Protein AF-A0A2H3J6S0-F1 (afdb_monomer_lite)

Organism: Wolfiporia cocos (strain MD-104) (NCBI:txid742152)

Sequence (139 aa):
MSASDSPFELLQQTISKSRAKNSKSLAEALEKVSSHLVLLNLSTISEQASKALSQYLRRPLLPIYSAFPQPALEAAAAIFYKVYHEKVLPTLRKQQNEQQGLWEGVLNSLLSGVLDFLDESENGNIHPHALLQMGSCVR

Radius of gyration: 16.05 Å; chains: 1; bounding box: 38×36×44 Å

pLDDT: mean 83.99, std 16.81, range [32.78, 97.0]

Secondary structure (DSSP, 8-state):
------HHHHHHHHHHH---TTHHHHHHHHHHHHHHHGGGG-SS--HHHHHHHHHHHHTTTHHHHHHSHHHHHHHHHHHHHHHIIIIIHHHHHTT-HHHHHHHHHHHHHHHHHHHHHHHHHHTT-S-TTTTTTTTS---

Structure (mmCIF, N/CA/C/O backbone):
data_AF-A0A2H3J6S0-F1
#
_entry.id   AF-A0A2H3J6S0-F1
#
loop_
_atom_site.group_PDB
_atom_site.id
_atom_site.type_symbol
_atom_site.label_atom_id
_atom_site.label_alt_id
_atom_site.label_comp_id
_atom_site.label_asym_id
_atom_site.label_entity_id
_atom_site.label_seq_id
_atom_site.pdbx_PDB_ins_code
_atom_site.Cartn_x
_atom_site.Cartn_y
_atom_site.Cartn_z
_atom_site.occupancy
_atom_site.B_iso_or_equiv
_atom_site.auth_seq_id
_atom_site.auth_comp_id
_atom_site.auth_asym_id
_atom_site.auth_atom_id
_atom_site.pdbx_PDB_model_num
ATOM 1 N N . MET A 1 1 ? 21.367 -11.743 11.633 1.00 32.78 1 MET A N 1
ATOM 2 C CA . MET A 1 1 ? 20.687 -11.430 10.359 1.00 32.78 1 MET A CA 1
ATOM 3 C C . MET A 1 1 ? 20.562 -9.922 10.317 1.00 32.78 1 MET A C 1
ATOM 5 O O . MET A 1 1 ? 19.711 -9.385 11.010 1.00 32.78 1 MET A O 1
ATOM 9 N N . SER A 1 2 ? 21.498 -9.245 9.658 1.00 35.62 2 SER A N 1
ATOM 10 C CA . SER A 1 2 ? 21.693 -7.799 9.804 1.00 35.62 2 SER A CA 1
ATOM 11 C C . SER A 1 2 ? 21.606 -7.143 8.433 1.00 35.62 2 SER A C 1
ATOM 13 O O . SER A 1 2 ? 22.540 -7.279 7.651 1.00 35.62 2 SER A O 1
ATOM 15 N N . ALA A 1 3 ? 20.449 -6.532 8.172 1.00 37.09 3 ALA A N 1
ATOM 16 C CA . ALA A 1 3 ? 20.111 -5.521 7.159 1.00 37.09 3 ALA A CA 1
ATOM 17 C C . ALA A 1 3 ? 18.594 -5.627 6.927 1.00 37.09 3 ALA A C 1
ATOM 19 O O . ALA A 1 3 ? 18.145 -6.137 5.905 1.00 37.09 3 ALA A O 1
ATOM 20 N N . SER A 1 4 ? 17.781 -5.275 7.928 1.00 44.81 4 SER A N 1
ATOM 21 C CA . SER A 1 4 ? 16.331 -5.193 7.733 1.00 44.81 4 SER A CA 1
ATOM 22 C C . SER A 1 4 ? 16.001 -3.856 7.074 1.00 44.81 4 SER A C 1
ATOM 24 O O . SER A 1 4 ? 15.396 -2.995 7.708 1.00 44.81 4 SER A O 1
ATOM 26 N N . ASP A 1 5 ? 16.436 -3.677 5.829 1.00 54.12 5 ASP A N 1
ATOM 27 C CA . ASP A 1 5 ? 15.807 -2.682 4.969 1.00 54.12 5 ASP A CA 1
ATOM 28 C C . ASP A 1 5 ? 14.380 -3.195 4.748 1.00 54.12 5 ASP A C 1
ATOM 30 O O . ASP A 1 5 ? 14.168 -4.334 4.318 1.00 54.12 5 ASP A O 1
ATOM 34 N N . SER A 1 6 ? 13.382 -2.407 5.136 1.00 81.44 6 SER A N 1
ATOM 35 C CA . SER A 1 6 ? 11.985 -2.768 4.908 1.00 81.44 6 SER A CA 1
ATOM 36 C C . SER A 1 6 ? 11.755 -3.000 3.404 1.00 81.44 6 SER A C 1
ATOM 38 O O . SER A 1 6 ? 12.373 -2.319 2.582 1.00 81.44 6 SER A O 1
ATOM 40 N N . PRO A 1 7 ? 10.856 -3.914 2.984 1.00 85.56 7 PRO A N 1
ATOM 41 C CA . PRO A 1 7 ? 10.576 -4.137 1.558 1.00 85.56 7 PRO A CA 1
ATOM 42 C C . PRO A 1 7 ? 10.235 -2.851 0.785 1.00 85.56 7 PRO A C 1
ATOM 44 O O . PRO A 1 7 ? 10.523 -2.726 -0.403 1.00 85.56 7 PRO A O 1
ATOM 47 N N . PHE A 1 8 ? 9.696 -1.848 1.482 1.00 84.56 8 PHE A N 1
ATOM 48 C CA . PHE A 1 8 ? 9.448 -0.521 0.934 1.00 84.56 8 PHE A CA 1
ATOM 49 C C . PHE A 1 8 ? 10.736 0.290 0.677 1.00 84.56 8 PHE A C 1
ATOM 51 O O . PHE A 1 8 ? 10.858 0.924 -0.370 1.00 84.56 8 PHE A O 1
ATOM 58 N N . GLU A 1 9 ? 11.726 0.241 1.571 1.00 86.56 9 GLU A N 1
ATOM 59 C CA . GLU A 1 9 ? 13.047 0.858 1.359 1.00 86.56 9 GLU A CA 1
ATOM 60 C C . GLU A 1 9 ? 13.822 0.157 0.237 1.00 86.56 9 GLU A C 1
ATOM 62 O O . GLU A 1 9 ? 14.452 0.817 -0.592 1.00 86.56 9 GLU A O 1
ATOM 67 N N . LEU A 1 10 ? 13.725 -1.172 0.142 1.00 88.81 10 LEU A N 1
ATOM 68 C CA . LEU A 1 10 ? 14.311 -1.929 -0.968 1.00 88.81 10 LEU A CA 1
ATOM 69 C C . LEU A 1 10 ? 13.702 -1.522 -2.314 1.00 88.81 10 LEU A C 1
ATOM 71 O O . LEU A 1 10 ? 14.429 -1.349 -3.298 1.00 88.81 10 LEU A O 1
ATOM 75 N N . LEU A 1 11 ? 12.387 -1.298 -2.359 1.00 91.06 11 LEU A N 1
ATOM 76 C CA . LEU A 1 11 ? 11.714 -0.763 -3.539 1.00 91.06 11 LEU A CA 1
ATOM 77 C C . LEU A 1 11 ? 12.218 0.649 -3.877 1.00 91.06 11 LEU A C 1
ATOM 79 O O . LEU A 1 11 ? 12.569 0.905 -5.029 1.00 91.06 11 LEU A O 1
ATOM 83 N N . GLN A 1 12 ? 12.347 1.543 -2.889 1.00 89.56 12 GLN A N 1
ATOM 84 C CA . GLN A 1 12 ? 12.909 2.887 -3.092 1.00 89.56 12 GLN A CA 1
ATOM 85 C C . GLN A 1 12 ? 14.325 2.836 -3.677 1.00 89.56 12 GLN A C 1
ATOM 87 O O . GLN A 1 12 ? 14.620 3.516 -4.666 1.00 89.56 12 GLN A O 1
ATOM 92 N N . GLN A 1 13 ? 15.198 1.999 -3.115 1.00 88.81 13 GLN A N 1
ATOM 93 C CA . GLN A 1 13 ? 16.551 1.807 -3.630 1.00 88.81 13 GLN A CA 1
ATOM 94 C C . GLN A 1 13 ? 16.548 1.238 -5.055 1.00 88.81 13 GLN A C 1
ATOM 96 O O . GLN A 1 13 ? 17.340 1.678 -5.891 1.00 88.81 13 GLN A O 1
ATOM 101 N N . THR A 1 14 ? 15.661 0.284 -5.344 1.00 89.94 14 THR A N 1
ATOM 102 C CA . THR A 1 14 ? 15.546 -0.353 -6.664 1.00 89.94 14 THR A CA 1
ATOM 103 C C . THR A 1 14 ? 15.146 0.657 -7.736 1.00 89.94 14 THR A C 1
ATOM 105 O O . THR A 1 14 ? 15.791 0.728 -8.784 1.00 89.94 14 THR A O 1
ATOM 108 N N . ILE A 1 15 ? 14.146 1.501 -7.461 1.00 89.50 15 ILE A N 1
ATOM 109 C CA . ILE A 1 15 ? 13.734 2.568 -8.384 1.00 89.50 15 ILE A CA 1
ATOM 110 C C . ILE A 1 15 ? 14.864 3.585 -8.572 1.00 89.50 15 ILE A C 1
ATOM 112 O O . ILE A 1 15 ? 15.162 3.967 -9.703 1.00 89.50 15 ILE A O 1
ATOM 116 N N . SER A 1 16 ? 15.537 3.979 -7.487 1.00 87.50 16 SER A N 1
ATOM 117 C CA . SER A 1 16 ? 16.602 4.995 -7.522 1.00 87.50 16 SER A CA 1
ATOM 118 C C . SER A 1 16 ? 17.824 4.550 -8.335 1.00 87.50 16 SER A C 1
ATOM 120 O O . SER A 1 16 ? 18.489 5.371 -8.962 1.00 87.50 16 SER A O 1
ATOM 122 N N . LYS A 1 17 ? 18.118 3.244 -8.347 1.00 88.06 17 LYS A N 1
ATOM 123 C CA . LYS A 1 17 ? 19.211 2.638 -9.128 1.00 88.06 17 LYS A CA 1
ATOM 124 C C . LYS A 1 17 ? 18.797 2.293 -10.567 1.00 88.06 17 LYS A C 1
ATOM 126 O O . LYS A 1 17 ? 19.647 1.910 -11.373 1.00 88.06 17 LYS A O 1
ATOM 131 N N . SER A 1 18 ? 17.512 2.409 -10.904 1.00 87.12 18 SER A N 1
ATOM 132 C CA . SER A 1 18 ? 16.989 2.026 -12.214 1.00 87.12 18 SER A CA 1
ATOM 133 C C . SER A 1 18 ? 17.331 3.038 -13.307 1.00 87.12 18 SER A C 1
ATOM 135 O O . SER A 1 18 ? 17.213 4.251 -13.137 1.00 87.12 18 SER A O 1
ATOM 137 N N . ARG A 1 19 ? 17.677 2.517 -14.490 1.00 83.56 19 ARG A N 1
ATOM 138 C CA . ARG A 1 19 ? 17.871 3.298 -15.724 1.00 83.56 19 ARG A CA 1
ATOM 139 C C . ARG A 1 19 ? 16.594 3.416 -16.568 1.00 83.56 19 ARG A C 1
ATOM 141 O O . ARG A 1 19 ? 16.666 3.836 -17.721 1.00 83.56 19 ARG A O 1
ATOM 148 N N . ALA A 1 20 ? 15.437 3.017 -16.034 1.00 79.19 20 ALA A N 1
ATOM 149 C CA . ALA A 1 20 ? 14.163 3.130 -16.736 1.00 79.19 20 ALA A CA 1
ATOM 150 C C . ALA A 1 20 ? 13.844 4.598 -17.071 1.00 79.19 20 ALA A C 1
ATOM 152 O O . ALA A 1 20 ? 14.051 5.494 -16.256 1.00 79.19 20 ALA A O 1
ATOM 153 N N . LYS A 1 21 ? 13.293 4.847 -18.266 1.00 77.56 21 LYS A N 1
ATOM 154 C CA . LYS A 1 21 ? 12.996 6.201 -18.775 1.00 77.56 21 LYS A CA 1
ATOM 155 C C . LYS A 1 21 ? 12.059 7.006 -17.858 1.00 77.56 21 LYS A C 1
ATOM 157 O O . LYS A 1 21 ? 12.095 8.231 -17.868 1.00 77.56 21 LYS A O 1
ATOM 162 N N . ASN A 1 22 ? 11.231 6.325 -17.071 1.00 86.25 22 ASN A N 1
ATOM 163 C CA . ASN A 1 22 ? 10.269 6.900 -16.132 1.00 86.25 22 ASN A CA 1
ATOM 164 C C . ASN A 1 22 ? 10.703 6.805 -14.653 1.00 86.25 22 ASN A C 1
ATOM 166 O O . ASN A 1 22 ? 9.899 7.135 -13.784 1.00 86.25 22 ASN A O 1
ATOM 170 N N . SER A 1 23 ? 11.943 6.401 -14.341 1.00 85.31 23 SER A N 1
ATOM 171 C CA . SER A 1 23 ? 12.390 6.151 -12.957 1.00 85.31 23 SER A CA 1
ATOM 172 C C . SER A 1 23 ? 12.197 7.349 -12.021 1.00 85.31 23 SER A C 1
ATOM 174 O O . SER A 1 23 ? 11.748 7.167 -10.895 1.00 85.31 23 SER A O 1
ATOM 176 N N . LYS A 1 24 ? 12.430 8.581 -12.498 1.00 87.25 24 LYS A N 1
ATOM 177 C CA . LYS A 1 24 ? 12.197 9.807 -11.715 1.00 87.25 24 LYS A CA 1
ATOM 178 C C . LYS A 1 24 ? 10.729 9.974 -11.307 1.00 87.25 24 LYS A C 1
ATOM 180 O O . LYS A 1 24 ? 10.441 10.219 -10.144 1.00 87.25 24 LYS A O 1
ATOM 185 N N . SER A 1 25 ? 9.802 9.791 -12.248 1.00 88.62 25 SER A N 1
ATOM 186 C CA . SER A 1 25 ? 8.362 9.884 -11.971 1.00 88.62 25 SER A CA 1
ATOM 187 C C . SER A 1 25 ? 7.892 8.776 -11.024 1.00 88.62 25 SER A C 1
ATOM 189 O O . SER A 1 25 ? 7.050 9.029 -10.165 1.00 88.62 25 SER A O 1
ATOM 191 N N . LEU A 1 26 ? 8.452 7.568 -11.149 1.00 90.62 26 LEU A N 1
ATOM 192 C CA . LEU A 1 26 ? 8.163 6.456 -10.242 1.00 90.62 26 LEU A CA 1
ATOM 193 C C . LEU A 1 26 ? 8.704 6.719 -8.829 1.00 90.62 26 LEU A C 1
ATOM 195 O O . LEU A 1 26 ? 8.021 6.420 -7.854 1.00 90.62 26 LEU A O 1
ATOM 199 N N . ALA A 1 27 ? 9.890 7.323 -8.713 1.00 89.62 27 ALA A N 1
ATOM 200 C CA . ALA A 1 27 ? 10.465 7.721 -7.431 1.00 89.62 27 ALA A CA 1
ATOM 201 C C . ALA A 1 27 ? 9.609 8.794 -6.744 1.00 89.62 27 ALA A C 1
ATOM 203 O O . ALA A 1 27 ? 9.276 8.642 -5.575 1.00 89.62 27 ALA A O 1
ATOM 204 N N . GLU A 1 28 ? 9.173 9.821 -7.479 1.00 89.56 28 GLU A N 1
ATOM 205 C CA . GLU A 1 28 ? 8.271 10.861 -6.965 1.00 89.56 28 GLU A CA 1
ATOM 206 C C . GLU A 1 28 ? 6.915 10.282 -6.520 1.00 89.56 28 GLU A C 1
ATOM 208 O O . GLU A 1 28 ? 6.354 10.695 -5.503 1.00 89.56 28 GLU A O 1
ATOM 213 N N . ALA A 1 29 ? 6.369 9.312 -7.264 1.00 89.19 29 ALA A N 1
ATOM 214 C CA . ALA A 1 29 ? 5.147 8.613 -6.869 1.00 89.19 29 ALA A CA 1
ATOM 215 C C . ALA A 1 29 ? 5.353 7.818 -5.572 1.00 89.19 29 ALA A C 1
ATOM 217 O O . ALA A 1 29 ? 4.530 7.905 -4.660 1.00 89.19 29 ALA A O 1
ATOM 218 N N . LEU A 1 30 ? 6.473 7.102 -5.456 1.00 90.25 30 LEU A N 1
ATOM 219 C CA . LEU A 1 30 ? 6.793 6.320 -4.267 1.00 90.25 30 LEU A CA 1
ATOM 220 C C . LEU A 1 30 ? 7.095 7.201 -3.047 1.00 90.25 30 LEU A C 1
ATOM 222 O O . LEU A 1 30 ? 6.703 6.857 -1.935 1.00 90.25 30 LEU A O 1
ATOM 226 N N . GLU A 1 31 ? 7.729 8.357 -3.236 1.00 90.25 31 GLU A N 1
ATOM 227 C CA . GLU A 1 31 ? 7.958 9.351 -2.184 1.00 90.25 31 GLU A CA 1
ATOM 228 C C . GLU A 1 31 ? 6.631 9.903 -1.644 1.00 90.25 31 GLU A C 1
ATOM 230 O O . GLU A 1 31 ? 6.441 9.987 -0.429 1.00 90.25 31 GLU A O 1
ATOM 235 N N . LYS A 1 32 ? 5.663 10.186 -2.528 1.00 87.75 32 LYS A N 1
ATOM 236 C CA . LYS A 1 32 ? 4.302 10.571 -2.119 1.00 87.75 32 LYS A CA 1
ATOM 237 C C . LYS A 1 32 ? 3.612 9.476 -1.314 1.00 87.75 32 LYS A C 1
ATOM 239 O O . LYS A 1 32 ? 2.936 9.787 -0.340 1.00 87.75 32 LYS A O 1
ATOM 244 N N . VAL A 1 33 ? 3.776 8.205 -1.682 1.00 88.62 33 VAL A N 1
ATOM 245 C CA . VAL A 1 33 ? 3.252 7.095 -0.870 1.00 88.62 33 VAL A CA 1
ATOM 246 C C . VAL A 1 33 ? 3.954 7.068 0.489 1.00 88.62 33 VAL A C 1
ATOM 248 O O . VAL A 1 33 ? 3.287 7.049 1.521 1.00 88.62 33 VAL A O 1
ATOM 251 N N . SER A 1 34 ? 5.285 7.166 0.506 1.00 88.56 34 SER A N 1
ATOM 252 C CA . SER A 1 34 ? 6.103 7.162 1.725 1.00 88.56 34 SER A CA 1
ATOM 253 C C . SER A 1 34 ? 5.689 8.243 2.722 1.00 88.56 34 SER A C 1
ATOM 255 O O . SER A 1 34 ? 5.584 7.971 3.917 1.00 88.56 34 SER A O 1
ATOM 257 N N . SER A 1 35 ? 5.420 9.461 2.245 1.00 88.88 35 SER A N 1
ATOM 258 C CA . SER A 1 35 ? 5.017 10.578 3.104 1.00 88.88 35 SER A CA 1
ATOM 259 C C . SER A 1 35 ? 3.642 10.380 3.745 1.00 88.88 35 SER A C 1
ATOM 261 O O . SER A 1 35 ? 3.380 10.963 4.792 1.00 88.88 35 SER A O 1
ATOM 263 N N . HIS A 1 36 ? 2.789 9.521 3.176 1.00 88.62 36 HIS A N 1
ATOM 264 C CA . HIS A 1 36 ? 1.482 9.167 3.737 1.00 88.62 36 HIS A CA 1
ATOM 265 C C . HIS A 1 36 ? 1.525 7.881 4.569 1.00 88.62 36 HIS A C 1
ATOM 267 O O . HIS A 1 36 ? 0.716 7.723 5.482 1.00 88.62 36 HIS A O 1
ATOM 273 N N . LEU A 1 37 ? 2.497 6.990 4.341 1.00 88.31 37 LEU A N 1
ATOM 274 C CA . LEU A 1 37 ? 2.698 5.795 5.169 1.00 88.31 37 LEU A CA 1
ATOM 275 C C . LEU A 1 37 ? 3.031 6.124 6.628 1.00 88.31 37 LEU A C 1
ATOM 277 O O . LEU A 1 37 ? 2.806 5.291 7.503 1.00 88.31 37 LEU A O 1
ATOM 281 N N . VAL A 1 38 ? 3.488 7.343 6.929 1.00 88.06 38 VAL A N 1
ATOM 282 C CA . VAL A 1 38 ? 3.661 7.812 8.315 1.00 88.06 38 VAL A CA 1
ATOM 283 C C . VAL A 1 38 ? 2.354 7.763 9.117 1.00 88.06 38 VAL A C 1
ATOM 285 O O . VAL A 1 38 ? 2.394 7.582 10.333 1.00 88.06 38 VAL A O 1
ATOM 288 N N . LEU A 1 39 ? 1.192 7.841 8.450 1.00 88.62 39 LEU A N 1
ATOM 289 C CA . LEU A 1 39 ? -0.126 7.694 9.077 1.00 88.62 39 LEU A CA 1
ATOM 290 C C . LEU A 1 39 ? -0.332 6.294 9.672 1.00 88.62 39 LEU A C 1
ATOM 292 O O . LEU A 1 39 ? -1.100 6.140 10.619 1.00 88.62 39 LEU A O 1
ATOM 296 N N . LEU A 1 40 ? 0.403 5.283 9.195 1.00 88.19 40 LEU A N 1
ATOM 297 C CA . LEU A 1 40 ? 0.405 3.946 9.792 1.00 88.19 40 LEU A CA 1
ATOM 298 C C . LEU A 1 40 ? 1.008 3.922 11.196 1.00 88.19 40 LEU A C 1
ATOM 300 O O . LEU A 1 40 ? 0.842 2.939 11.908 1.00 88.19 40 LEU A O 1
ATOM 304 N N . ASN A 1 41 ? 1.697 4.974 11.634 1.00 88.06 41 ASN A N 1
ATOM 305 C CA . ASN A 1 41 ? 2.216 5.043 12.998 1.00 88.06 41 ASN A CA 1
ATOM 306 C C . ASN A 1 41 ? 1.158 5.536 13.999 1.00 88.06 41 ASN A C 1
ATOM 308 O O . ASN A 1 41 ? 1.356 5.408 15.205 1.00 88.06 41 ASN A O 1
ATOM 312 N N . LEU A 1 42 ? 0.013 6.039 13.526 1.00 87.50 42 LEU A N 1
ATOM 313 C CA . LEU A 1 42 ? -1.075 6.484 14.390 1.00 87.50 42 LEU A CA 1
ATOM 314 C C . LEU A 1 42 ? -1.800 5.292 15.030 1.00 87.50 42 LEU A C 1
ATOM 316 O O . LEU A 1 42 ? -1.962 4.231 14.420 1.00 87.50 42 LEU A O 1
ATOM 320 N N . SER A 1 43 ? -2.230 5.452 16.281 1.00 85.12 43 SER A N 1
ATOM 321 C CA . SER A 1 43 ? -3.031 4.453 17.004 1.00 85.12 43 SER A CA 1
ATOM 322 C C . SER A 1 43 ? -4.493 4.452 16.556 1.00 85.12 43 SER A C 1
ATOM 324 O O . SER A 1 43 ? -5.123 3.398 16.515 1.00 85.12 43 SER A O 1
ATOM 326 N N . THR A 1 44 ? -5.007 5.624 16.194 1.00 90.88 44 THR A N 1
ATOM 327 C CA . THR A 1 44 ? -6.323 5.843 15.597 1.00 90.88 44 THR A CA 1
ATOM 328 C C . THR A 1 44 ? -6.179 6.713 14.356 1.00 90.88 44 THR A C 1
ATOM 330 O O . THR A 1 44 ? -5.224 7.479 14.225 1.00 90.88 44 THR A O 1
ATOM 333 N N . ILE A 1 45 ? -7.121 6.596 13.429 1.00 94.50 45 ILE A N 1
ATOM 334 C CA . ILE A 1 45 ? -7.140 7.360 12.185 1.00 94.50 45 ILE A CA 1
ATOM 335 C C . ILE A 1 45 ? -8.496 8.046 12.024 1.00 94.50 45 ILE A C 1
ATOM 337 O O . ILE A 1 45 ? -9.527 7.514 12.438 1.00 94.50 45 ILE A O 1
ATOM 341 N N . SER A 1 46 ? -8.496 9.251 11.454 1.00 94.81 46 SER A N 1
ATOM 342 C CA . SER A 1 46 ? -9.730 9.929 11.053 1.00 94.81 46 SER A CA 1
ATOM 343 C C . SER A 1 46 ? -10.217 9.398 9.707 1.00 94.81 46 SER A C 1
ATOM 345 O O . SER A 1 46 ? -9.428 8.892 8.907 1.00 94.81 46 SER A O 1
ATOM 347 N N . GLU A 1 47 ? -11.502 9.569 9.408 1.00 94.44 47 GLU A N 1
ATOM 348 C CA . GLU A 1 47 ? -12.067 9.187 8.110 1.00 94.44 47 GLU A CA 1
ATOM 349 C C . GLU A 1 47 ? -11.332 9.863 6.940 1.00 94.44 47 GLU A C 1
ATOM 351 O O . GLU A 1 47 ? -10.967 9.215 5.960 1.00 94.44 47 GLU A O 1
ATOM 356 N N . GLN A 1 48 ? -11.019 11.156 7.071 1.00 94.06 48 GLN A N 1
ATOM 357 C CA . GLN A 1 48 ? -10.275 11.901 6.055 1.00 94.06 48 GLN A CA 1
ATOM 358 C C . GLN A 1 48 ? -8.864 11.336 5.838 1.00 94.06 48 GLN A C 1
ATOM 360 O O . GLN A 1 48 ? -8.432 11.193 4.693 1.00 94.06 48 GLN A O 1
ATOM 365 N N . ALA A 1 49 ? -8.150 10.999 6.916 1.00 92.56 49 ALA A N 1
ATOM 366 C CA . ALA A 1 49 ? -6.812 10.422 6.823 1.00 92.56 49 ALA A CA 1
ATOM 367 C C . ALA A 1 49 ? -6.848 8.994 6.252 1.00 92.56 49 ALA A C 1
ATOM 369 O O . ALA A 1 49 ? -6.010 8.658 5.416 1.00 92.56 49 ALA A O 1
ATOM 370 N N . SER A 1 50 ? -7.844 8.184 6.629 1.00 94.88 50 SER A N 1
ATOM 371 C CA . SER A 1 50 ? -8.068 6.848 6.060 1.00 94.88 50 SER A CA 1
ATOM 372 C C . SER A 1 5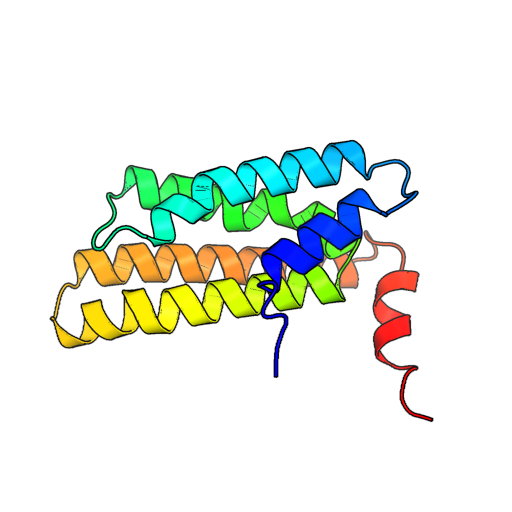0 ? -8.353 6.927 4.558 1.00 94.88 50 SER A C 1
ATOM 374 O O . SER A 1 50 ? -7.727 6.217 3.768 1.00 94.88 50 SER A O 1
ATOM 376 N N . LYS A 1 51 ? -9.217 7.857 4.135 1.00 94.19 51 LYS A N 1
ATOM 377 C CA . LYS A 1 51 ? -9.522 8.100 2.720 1.00 94.19 51 LYS A CA 1
ATOM 378 C C . LYS A 1 51 ? -8.291 8.545 1.936 1.00 94.19 51 LYS A C 1
ATOM 380 O O . LYS A 1 51 ? -8.057 8.035 0.842 1.00 94.19 51 LYS A O 1
ATOM 385 N N . ALA A 1 52 ? -7.501 9.467 2.486 1.00 91.62 52 ALA A N 1
ATOM 386 C CA . ALA A 1 52 ? -6.265 9.915 1.853 1.00 91.62 52 ALA A CA 1
ATOM 387 C C . ALA A 1 52 ? -5.290 8.742 1.678 1.00 91.62 52 ALA A C 1
ATOM 389 O O . ALA A 1 52 ? -4.861 8.461 0.562 1.00 91.62 52 ALA A O 1
ATOM 390 N N . LEU A 1 53 ? -5.007 7.999 2.750 1.00 92.25 53 LEU A N 1
ATOM 391 C CA . LEU A 1 53 ? -4.112 6.844 2.710 1.00 92.25 53 LEU A CA 1
ATOM 392 C C . LEU A 1 53 ? -4.577 5.788 1.694 1.00 92.25 53 LEU A C 1
ATOM 394 O O . LEU A 1 53 ? -3.786 5.319 0.880 1.00 92.25 53 LEU A O 1
ATOM 398 N N . SER A 1 54 ? -5.873 5.485 1.683 1.00 94.31 54 SER A N 1
ATOM 399 C CA . SER A 1 54 ? -6.503 4.567 0.730 1.00 94.31 54 SER A CA 1
ATOM 400 C C . SER A 1 54 ? -6.268 4.979 -0.728 1.00 94.31 54 SER A C 1
ATOM 402 O O . SER A 1 54 ? -5.932 4.145 -1.569 1.00 94.31 54 SER A O 1
ATOM 404 N N . GLN A 1 55 ? -6.382 6.274 -1.040 1.00 92.44 55 GLN A N 1
ATOM 405 C CA . GLN A 1 55 ? -6.123 6.786 -2.389 1.00 92.44 55 GLN A CA 1
ATOM 406 C C . GLN A 1 55 ? -4.662 6.593 -2.811 1.00 92.44 55 GLN A C 1
ATOM 408 O O . GLN A 1 55 ? -4.411 6.218 -3.959 1.00 92.44 55 GLN A O 1
ATOM 413 N N . TYR A 1 56 ? -3.713 6.811 -1.894 1.00 90.31 56 TYR A N 1
ATOM 414 C CA . TYR A 1 56 ? -2.283 6.669 -2.178 1.00 90.31 56 TYR A CA 1
ATOM 415 C C . TYR A 1 56 ? -1.817 5.216 -2.287 1.00 90.31 56 TYR A C 1
ATOM 417 O O . TYR A 1 56 ? -0.871 4.943 -3.021 1.00 90.31 56 TYR A O 1
ATOM 425 N N . LEU A 1 57 ? -2.492 4.282 -1.617 1.00 90.88 57 LEU A N 1
ATOM 426 C CA . LEU A 1 57 ? -2.169 2.855 -1.688 1.00 90.88 57 LEU A CA 1
ATOM 427 C C . LEU A 1 57 ? -2.757 2.143 -2.912 1.00 90.88 57 LEU A C 1
ATOM 429 O O . LEU A 1 57 ? -2.349 1.025 -3.200 1.00 90.88 57 LEU A O 1
ATOM 433 N N . ARG A 1 58 ? -3.695 2.766 -3.637 1.00 92.94 58 ARG A N 1
ATOM 434 C CA . ARG A 1 58 ? -4.301 2.170 -4.836 1.00 92.94 58 ARG A CA 1
ATOM 435 C C . ARG A 1 58 ? -3.662 2.687 -6.125 1.00 92.94 58 ARG A C 1
ATOM 437 O O . ARG A 1 58 ? -2.868 1.997 -6.752 1.00 92.94 58 ARG A O 1
ATOM 444 N N . ARG A 1 59 ? -3.976 3.926 -6.525 1.00 89.88 59 ARG A N 1
ATOM 445 C CA . ARG A 1 59 ? -3.607 4.441 -7.861 1.00 89.88 59 ARG A CA 1
ATOM 446 C C . ARG A 1 59 ? -2.114 4.760 -8.029 1.00 89.88 59 ARG A C 1
ATOM 448 O O . ARG A 1 59 ? -1.562 4.389 -9.059 1.00 89.88 59 ARG A O 1
ATOM 455 N N . PRO A 1 60 ? -1.434 5.435 -7.083 1.00 89.94 60 PRO A N 1
ATOM 456 C CA . PRO A 1 60 ? -0.019 5.783 -7.255 1.00 89.94 60 PRO A CA 1
ATOM 457 C C . PRO A 1 60 ? 0.939 4.589 -7.306 1.00 89.94 60 PRO A C 1
ATOM 459 O O . PRO A 1 60 ? 2.016 4.718 -7.883 1.00 89.94 60 PRO A O 1
ATOM 462 N N . LEU A 1 61 ? 0.559 3.440 -6.733 1.00 90.00 61 LEU A N 1
ATOM 463 C CA . LEU A 1 61 ? 1.365 2.217 -6.784 1.00 90.00 61 LEU A CA 1
ATOM 464 C C . LEU A 1 61 ? 1.244 1.471 -8.117 1.00 90.00 61 LEU A C 1
ATOM 466 O O . LEU A 1 61 ? 2.162 0.745 -8.481 1.00 90.00 61 LEU A O 1
ATOM 470 N N . LEU A 1 62 ? 0.177 1.698 -8.883 1.00 91.38 62 LEU A N 1
ATOM 471 C CA . LEU A 1 62 ? -0.090 1.010 -10.146 1.00 91.38 62 LEU A CA 1
ATOM 472 C C . LEU A 1 62 ? 1.077 1.060 -11.155 1.00 91.38 62 LEU A C 1
ATOM 474 O O . LEU A 1 62 ? 1.589 0.001 -11.515 1.00 91.38 62 LEU A O 1
ATOM 478 N N . PRO A 1 63 ? 1.612 2.238 -11.545 1.00 90.56 63 PRO A N 1
ATOM 479 C CA . PRO A 1 63 ? 2.757 2.290 -12.457 1.00 90.56 63 PRO A CA 1
ATOM 480 C C . PRO A 1 63 ? 4.043 1.697 -11.855 1.00 90.56 63 PRO A C 1
ATOM 482 O O . PRO A 1 63 ? 4.961 1.344 -12.598 1.00 90.56 63 PRO A O 1
ATOM 485 N N . ILE A 1 64 ? 4.129 1.590 -10.524 1.00 91.75 64 ILE A N 1
ATOM 486 C CA . ILE A 1 64 ? 5.263 0.983 -9.820 1.00 91.75 64 ILE A CA 1
ATOM 487 C C . ILE A 1 64 ? 5.156 -0.545 -9.875 1.00 91.75 64 ILE A C 1
ATOM 489 O O . ILE A 1 64 ? 6.165 -1.189 -10.161 1.00 91.75 64 ILE A O 1
ATOM 493 N N . TYR A 1 65 ? 3.956 -1.117 -9.705 1.00 92.50 65 TYR A N 1
ATOM 494 C CA . TYR A 1 65 ? 3.708 -2.544 -9.931 1.00 92.50 65 TYR A CA 1
ATOM 495 C C . TYR A 1 65 ? 4.064 -2.943 -11.364 1.00 92.50 65 TYR A C 1
ATOM 497 O O . TYR A 1 65 ? 4.770 -3.924 -11.564 1.00 92.50 65 TYR A O 1
ATOM 505 N N . SER A 1 66 ? 3.684 -2.147 -12.364 1.00 89.50 66 SER A N 1
ATOM 506 C CA . SER A 1 66 ? 3.999 -2.454 -13.766 1.00 89.50 66 SER A CA 1
ATOM 507 C C . SER A 1 66 ? 5.498 -2.393 -14.080 1.00 89.50 66 SER A C 1
ATOM 509 O O . SER A 1 66 ? 5.991 -3.169 -14.896 1.00 89.50 66 SER A O 1
ATOM 511 N N . ALA A 1 67 ? 6.236 -1.471 -13.454 1.00 89.94 67 ALA A N 1
ATOM 512 C CA . ALA A 1 67 ? 7.665 -1.282 -13.707 1.00 89.94 67 ALA A CA 1
ATOM 513 C C . ALA A 1 67 ? 8.565 -2.226 -12.893 1.00 89.94 67 ALA A C 1
ATOM 515 O O . ALA A 1 67 ? 9.618 -2.639 -13.379 1.00 89.94 67 ALA A O 1
ATOM 516 N N . PHE A 1 68 ? 8.165 -2.560 -11.664 1.00 90.31 68 PHE A N 1
ATOM 517 C CA . PHE A 1 68 ? 8.929 -3.402 -10.747 1.00 90.31 68 PHE A CA 1
ATOM 518 C C . PHE A 1 68 ? 8.004 -4.372 -9.990 1.00 90.31 68 PHE A C 1
ATOM 520 O O . PHE A 1 68 ? 7.865 -4.245 -8.772 1.00 90.31 68 PHE A O 1
ATOM 527 N N . PRO A 1 69 ? 7.381 -5.353 -10.674 1.00 91.06 69 PRO A N 1
ATOM 528 C CA . PRO A 1 69 ? 6.302 -6.153 -10.092 1.00 91.06 69 PRO A CA 1
ATOM 529 C C . PRO A 1 69 ? 6.688 -6.830 -8.784 1.00 91.06 69 PRO A C 1
ATOM 531 O O . PRO A 1 69 ? 6.018 -6.649 -7.773 1.00 91.06 69 PRO A O 1
ATOM 534 N N . GLN A 1 70 ? 7.804 -7.558 -8.780 1.00 91.00 70 GLN A N 1
ATOM 535 C CA . GLN A 1 70 ? 8.236 -8.313 -7.611 1.00 91.00 70 GLN A CA 1
ATOM 536 C C . GLN A 1 70 ? 8.484 -7.423 -6.376 1.00 91.00 70 GLN A C 1
ATOM 538 O O . GLN A 1 70 ? 7.774 -7.600 -5.385 1.00 91.00 70 GLN A O 1
ATOM 543 N N . PRO A 1 71 ? 9.412 -6.444 -6.392 1.00 92.50 71 PRO A N 1
ATOM 544 C CA . PRO A 1 71 ? 9.678 -5.641 -5.196 1.00 92.50 71 PRO A CA 1
ATOM 545 C C . PRO A 1 71 ? 8.478 -4.765 -4.804 1.00 92.50 71 PRO A C 1
ATOM 547 O O . PRO A 1 71 ? 8.297 -4.456 -3.628 1.00 92.50 71 PRO A O 1
ATOM 550 N N . ALA A 1 72 ? 7.624 -4.378 -5.757 1.00 92.75 72 ALA A N 1
ATOM 551 C CA . ALA A 1 72 ? 6.409 -3.631 -5.457 1.00 92.75 72 ALA A CA 1
ATOM 552 C C . ALA A 1 72 ? 5.364 -4.495 -4.732 1.00 92.75 72 ALA A C 1
ATOM 554 O O . ALA A 1 72 ? 4.761 -4.041 -3.757 1.00 92.75 72 ALA A O 1
ATOM 555 N N . LEU A 1 73 ? 5.175 -5.748 -5.155 1.00 94.44 73 LEU A N 1
ATOM 556 C CA . LEU A 1 73 ? 4.285 -6.700 -4.486 1.00 94.44 73 LEU A CA 1
ATOM 557 C C . LEU A 1 73 ? 4.817 -7.106 -3.105 1.00 94.44 73 LEU A C 1
ATOM 559 O O . LEU A 1 73 ? 4.035 -7.197 -2.162 1.00 94.44 73 LEU A O 1
ATOM 563 N N . GLU A 1 74 ? 6.132 -7.270 -2.949 1.00 94.62 74 GLU A N 1
ATOM 564 C CA . GLU A 1 74 ? 6.765 -7.497 -1.641 1.00 94.62 74 GLU A CA 1
ATOM 565 C C . GLU A 1 74 ? 6.528 -6.311 -0.688 1.00 94.62 74 GLU A C 1
ATOM 567 O O . GLU A 1 74 ? 6.157 -6.502 0.474 1.00 94.62 74 GLU A O 1
ATOM 572 N N . ALA A 1 75 ? 6.654 -5.074 -1.182 1.00 92.31 75 ALA A N 1
ATOM 573 C CA . ALA A 1 75 ? 6.326 -3.873 -0.418 1.00 92.31 75 ALA A CA 1
ATOM 574 C C . ALA A 1 75 ? 4.837 -3.810 -0.036 1.00 92.31 75 ALA A C 1
ATOM 576 O O . ALA A 1 75 ? 4.505 -3.497 1.110 1.00 92.31 75 ALA A O 1
ATOM 577 N N . ALA A 1 76 ? 3.937 -4.157 -0.958 1.00 94.88 76 ALA A N 1
ATOM 578 C CA . ALA A 1 76 ? 2.503 -4.225 -0.689 1.00 94.88 76 ALA A CA 1
ATOM 579 C C . ALA A 1 76 ? 2.173 -5.276 0.382 1.00 94.88 76 ALA A C 1
ATOM 581 O O . ALA A 1 76 ? 1.437 -4.984 1.323 1.00 94.88 76 ALA A O 1
ATOM 582 N N . ALA A 1 77 ? 2.768 -6.467 0.300 1.00 94.88 77 ALA A N 1
ATOM 583 C CA . ALA A 1 77 ? 2.600 -7.517 1.299 1.00 94.88 77 ALA A CA 1
ATOM 584 C C . ALA A 1 77 ? 3.086 -7.070 2.689 1.00 94.88 77 ALA A C 1
ATOM 586 O O . ALA A 1 77 ? 2.413 -7.318 3.690 1.00 94.88 77 ALA A O 1
ATOM 587 N N . ALA A 1 78 ? 4.210 -6.351 2.759 1.00 93.50 78 ALA A N 1
ATOM 588 C CA . ALA A 1 78 ? 4.719 -5.799 4.012 1.00 93.50 78 ALA A CA 1
ATOM 589 C C . ALA A 1 78 ? 3.770 -4.752 4.622 1.00 93.50 78 ALA A C 1
ATOM 591 O O . ALA A 1 78 ? 3.506 -4.786 5.827 1.00 93.50 78 ALA A O 1
ATOM 592 N N . ILE A 1 79 ? 3.213 -3.852 3.801 1.00 92.81 79 ILE A N 1
ATOM 593 C CA . ILE A 1 79 ? 2.207 -2.874 4.247 1.00 92.81 79 ILE A CA 1
ATOM 594 C C . ILE A 1 79 ? 0.949 -3.598 4.735 1.00 92.81 79 ILE A C 1
ATOM 596 O O . ILE A 1 79 ? 0.452 -3.283 5.817 1.00 92.81 79 ILE A O 1
ATOM 600 N N . PHE A 1 80 ? 0.461 -4.589 3.982 1.00 95.19 80 PHE A N 1
ATOM 601 C CA . PHE A 1 80 ? -0.697 -5.397 4.360 1.00 95.19 80 PHE A CA 1
ATOM 602 C C . PHE A 1 80 ? -0.490 -6.048 5.729 1.00 95.19 80 PHE A C 1
ATOM 604 O O . PHE A 1 80 ? -1.311 -5.871 6.629 1.00 95.19 80 PHE A O 1
ATOM 611 N N . TYR A 1 81 ? 0.633 -6.749 5.906 1.00 94.25 81 TYR A N 1
ATOM 612 C CA . TYR A 1 81 ? 0.959 -7.434 7.153 1.00 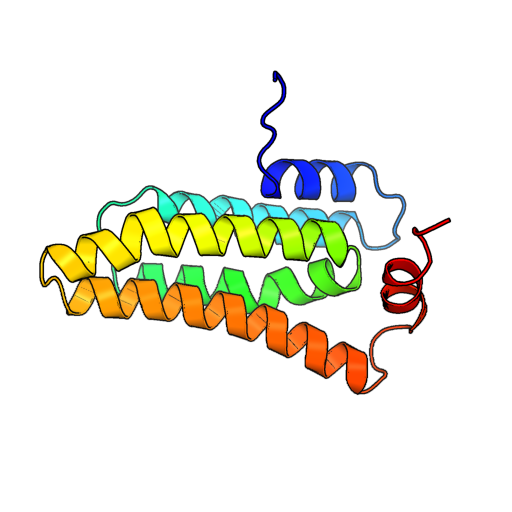94.25 81 TYR A CA 1
ATOM 613 C C . TYR A 1 81 ? 0.980 -6.457 8.332 1.00 94.25 81 TYR A C 1
ATOM 615 O O . TYR A 1 81 ? 0.349 -6.710 9.360 1.00 94.25 81 TYR A O 1
ATOM 623 N N . LYS A 1 82 ? 1.639 -5.304 8.159 1.00 92.44 82 LYS A N 1
ATOM 624 C CA . LYS A 1 82 ? 1.716 -4.260 9.183 1.00 92.44 82 LYS A CA 1
ATOM 625 C C . LYS A 1 82 ? 0.331 -3.737 9.566 1.00 92.44 82 LYS A C 1
ATOM 627 O O . LYS A 1 82 ? -0.015 -3.727 10.744 1.00 92.44 82 LYS A O 1
ATOM 632 N N . VAL A 1 83 ? -0.486 -3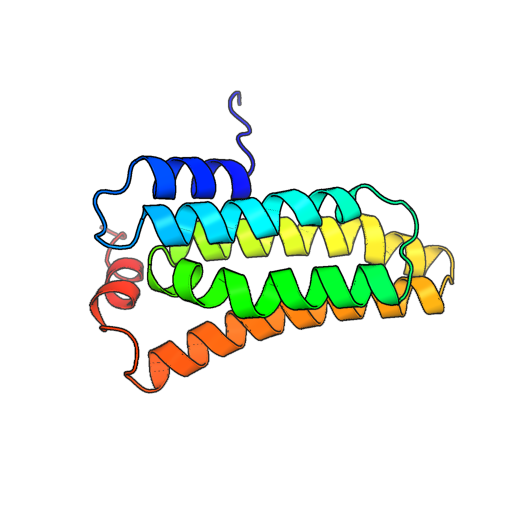.329 8.595 1.00 94.00 83 VAL A N 1
ATOM 633 C CA . VAL A 1 83 ? -1.823 -2.773 8.869 1.00 94.00 83 VAL A CA 1
ATOM 634 C C . VAL A 1 83 ? -2.733 -3.824 9.505 1.00 94.00 83 VAL A C 1
ATOM 636 O O . VAL A 1 83 ? -3.410 -3.538 10.493 1.00 94.00 83 VAL A O 1
ATOM 639 N N . TYR A 1 84 ? -2.724 -5.054 8.997 1.00 95.38 84 TYR A N 1
ATOM 640 C CA . TYR A 1 84 ? -3.559 -6.120 9.536 1.00 95.38 84 TYR A CA 1
ATOM 641 C C . TYR A 1 84 ? -3.200 -6.446 10.993 1.00 95.38 84 TYR A C 1
ATOM 643 O O . TYR A 1 84 ? -4.063 -6.398 11.874 1.00 95.38 84 TYR A O 1
ATOM 651 N N . HIS A 1 85 ? -1.922 -6.714 11.275 1.00 94.31 85 HIS A N 1
ATOM 652 C CA . HIS A 1 85 ? -1.494 -7.150 12.604 1.00 94.31 85 HIS A CA 1
ATOM 653 C C . HIS A 1 85 ? -1.430 -6.023 13.634 1.00 94.31 85 HIS A C 1
ATOM 655 O O . HIS A 1 85 ? -1.737 -6.256 14.804 1.00 94.31 85 HIS A O 1
ATOM 661 N N . GLU A 1 86 ? -1.047 -4.812 13.230 1.00 93.81 86 GLU A N 1
ATOM 662 C CA . GLU A 1 86 ? -0.858 -3.700 14.166 1.00 93.81 86 GLU A CA 1
ATOM 663 C C . GLU A 1 86 ? -2.096 -2.810 14.304 1.00 93.81 86 GLU A C 1
ATOM 665 O O . GLU A 1 86 ? -2.191 -2.074 15.289 1.00 93.81 86 GLU A O 1
ATOM 670 N N . LYS A 1 87 ? -3.042 -2.850 13.353 1.00 93.56 87 LYS A N 1
ATOM 671 C CA . LYS A 1 87 ? -4.216 -1.956 13.343 1.00 93.56 87 LYS A CA 1
ATOM 672 C C . LYS A 1 87 ? -5.539 -2.704 13.379 1.00 93.56 87 LYS A C 1
ATOM 674 O O . LYS A 1 87 ? -6.325 -2.495 14.305 1.00 93.56 87 LYS A O 1
ATOM 679 N N . VAL A 1 88 ? -5.776 -3.613 12.436 1.00 94.06 88 VAL A N 1
ATOM 680 C CA . VAL A 1 88 ? -7.061 -4.329 12.341 1.00 94.06 88 VAL A CA 1
ATOM 681 C C . VAL A 1 88 ? -7.244 -5.298 13.511 1.00 94.06 88 VAL A C 1
ATOM 683 O O . VAL A 1 88 ? -8.218 -5.192 14.252 1.00 94.06 88 VAL A O 1
ATOM 686 N N . LEU A 1 89 ? -6.284 -6.192 13.767 1.00 93.75 89 LEU A N 1
ATOM 687 C CA . LEU A 1 89 ? -6.411 -7.157 14.867 1.00 93.75 89 LEU A CA 1
ATOM 688 C C . LEU A 1 89 ? -6.568 -6.495 16.254 1.00 93.75 89 LEU A C 1
ATOM 690 O O . LEU A 1 89 ? -7.408 -6.952 17.038 1.00 93.75 89 LEU A O 1
ATOM 694 N N . PRO A 1 90 ? -5.823 -5.425 16.603 1.00 93.62 90 PRO A N 1
ATOM 695 C CA . PRO A 1 90 ? -6.008 -4.756 17.887 1.00 93.62 90 PRO A CA 1
ATOM 696 C C . PRO A 1 90 ? -7.344 -4.020 18.019 1.00 93.62 90 PRO A C 1
ATOM 698 O O . PRO A 1 90 ? -7.911 -4.024 19.112 1.00 93.62 90 PRO A O 1
ATOM 701 N N . THR A 1 91 ? -7.855 -3.404 16.946 1.00 92.69 91 THR A N 1
ATOM 702 C CA . THR A 1 91 ? -9.163 -2.721 16.969 1.00 92.69 91 THR A CA 1
ATOM 703 C C . THR A 1 91 ? -10.312 -3.717 17.101 1.00 92.69 91 THR A C 1
ATOM 705 O O . THR A 1 91 ? -11.202 -3.488 17.920 1.00 92.69 91 THR A O 1
ATOM 708 N N . LEU A 1 92 ? -10.220 -4.870 16.427 1.00 90.19 92 LEU A N 1
ATOM 709 C CA . LEU A 1 92 ? -11.150 -5.992 16.583 1.00 90.19 92 LEU A CA 1
ATOM 710 C C . LEU A 1 92 ? -11.185 -6.494 18.035 1.00 90.19 92 LEU A C 1
ATOM 712 O O . LEU A 1 92 ? -12.250 -6.612 18.640 1.00 90.19 92 LEU A O 1
ATOM 716 N N . ARG A 1 93 ? -10.013 -6.730 18.645 1.00 90.50 93 ARG A N 1
ATOM 717 C CA . ARG A 1 93 ? -9.919 -7.199 20.041 1.00 90.50 93 ARG A CA 1
ATOM 718 C C . ARG A 1 93 ? -10.515 -6.200 21.037 1.00 90.50 93 ARG A C 1
ATOM 720 O O . ARG A 1 93 ? -11.061 -6.608 22.057 1.00 90.50 93 ARG A O 1
ATOM 727 N N . LYS A 1 94 ? -10.386 -4.901 20.759 1.00 91.88 94 LYS A N 1
ATOM 728 C CA . LYS A 1 94 ? -10.899 -3.810 21.601 1.00 91.88 94 LYS A CA 1
ATOM 729 C C . LYS A 1 94 ? -12.345 -3.413 21.278 1.00 91.88 94 LYS A C 1
ATOM 731 O O . LYS A 1 94 ? -12.835 -2.474 21.895 1.00 91.88 94 LYS A O 1
ATOM 736 N N . GLN A 1 95 ? -13.005 -4.088 20.330 1.00 90.38 95 GLN A N 1
ATOM 737 C CA . GLN A 1 95 ? -14.364 -3.775 19.863 1.00 90.38 95 GLN A CA 1
ATOM 738 C C . GLN A 1 95 ? -14.520 -2.325 19.364 1.00 90.38 95 GLN A C 1
ATOM 740 O O . GLN A 1 95 ? -15.560 -1.688 19.524 1.00 90.38 95 GLN A O 1
ATOM 745 N N . GLN A 1 96 ? -13.467 -1.778 18.751 1.00 90.88 96 GLN A N 1
ATOM 746 C CA . GLN A 1 96 ? -13.462 -0.430 18.181 1.00 90.88 96 GLN A CA 1
ATOM 747 C C . GLN A 1 96 ? -13.960 -0.464 16.731 1.00 90.88 96 GLN A C 1
ATOM 749 O O . GLN A 1 96 ? -13.187 -0.231 15.804 1.00 90.88 96 GLN A O 1
ATOM 754 N N . ASN A 1 97 ? -15.249 -0.760 16.543 1.00 91.69 97 ASN A N 1
ATOM 755 C CA . ASN A 1 97 ? -15.845 -1.058 15.231 1.00 91.69 97 ASN A CA 1
ATOM 756 C C . ASN A 1 97 ? -15.605 0.035 14.174 1.00 91.69 97 ASN A C 1
ATOM 758 O O . ASN A 1 97 ? -15.329 -0.274 13.019 1.00 91.69 97 ASN A O 1
ATOM 762 N N . GLU A 1 98 ? -15.663 1.312 14.562 1.00 93.62 98 GLU A N 1
ATOM 763 C CA . GLU A 1 98 ? -15.398 2.428 13.644 1.00 93.62 98 GLU A CA 1
ATOM 764 C C . GLU A 1 98 ? -13.943 2.420 13.154 1.00 93.62 98 GLU A C 1
ATOM 766 O O . GLU A 1 98 ? -13.679 2.454 11.955 1.00 93.62 98 GLU A O 1
ATOM 771 N N . GLN A 1 99 ? -12.983 2.308 14.076 1.00 94.81 99 GLN A N 1
ATOM 772 C CA . GLN A 1 99 ? -11.560 2.271 13.731 1.00 94.81 99 GLN A CA 1
ATOM 773 C C . GLN A 1 99 ? -11.207 1.018 12.930 1.00 94.81 99 GLN A C 1
ATOM 775 O O . GLN A 1 99 ? -10.424 1.102 11.986 1.00 94.81 99 GLN A O 1
ATOM 780 N N . GLN A 1 100 ? -11.806 -0.123 13.271 1.00 94.75 100 GLN A N 1
ATOM 781 C CA . GLN A 1 100 ? -11.672 -1.352 12.499 1.00 94.75 100 GLN A CA 1
ATOM 782 C C . GLN A 1 100 ? -12.100 -1.124 11.045 1.00 94.75 100 GLN A C 1
ATOM 784 O O . GLN A 1 100 ? -11.300 -1.371 10.146 1.00 94.75 100 GLN A O 1
ATOM 789 N N . GLY A 1 101 ? -13.299 -0.577 10.816 1.00 95.06 101 GLY A N 1
ATOM 790 C CA . GLY A 1 101 ? -13.796 -0.306 9.465 1.00 95.06 101 GLY A CA 1
ATOM 791 C C . GLY A 1 101 ? -12.890 0.643 8.674 1.00 95.06 101 GLY A C 1
ATOM 792 O O . GLY A 1 101 ? -12.628 0.414 7.493 1.00 95.06 101 GLY A O 1
ATOM 793 N N . LEU A 1 102 ? -12.332 1.668 9.327 1.00 97.00 102 LEU A N 1
ATOM 794 C CA . LEU A 1 102 ? -11.390 2.590 8.685 1.00 97.00 102 LEU A CA 1
ATOM 795 C C . LEU A 1 102 ? -10.078 1.910 8.268 1.00 97.00 102 LEU A C 1
ATOM 797 O O . LEU A 1 102 ? -9.565 2.211 7.189 1.00 97.00 102 LEU A O 1
ATOM 801 N N . TRP A 1 103 ? -9.526 1.011 9.088 1.00 96.50 103 TRP A N 1
ATOM 802 C CA . TRP A 1 103 ? -8.298 0.275 8.760 1.00 96.50 103 TRP A CA 1
ATOM 803 C C . TRP A 1 103 ? -8.533 -0.853 7.751 1.00 96.50 103 TRP A C 1
ATOM 805 O O . TRP A 1 103 ? -7.691 -1.085 6.883 1.00 96.50 103 TRP A O 1
ATOM 815 N N . GLU A 1 104 ? -9.685 -1.518 7.808 1.00 96.06 104 GLU A N 1
ATOM 816 C CA . GLU A 1 104 ? -10.109 -2.483 6.791 1.00 96.06 104 GLU A CA 1
ATOM 817 C C . GLU A 1 104 ? -10.291 -1.809 5.428 1.00 96.06 104 GLU A C 1
ATOM 819 O O . GLU A 1 104 ? -9.860 -2.359 4.417 1.00 96.06 104 GLU A O 1
ATOM 824 N N . GLY A 1 105 ? -10.831 -0.585 5.387 1.00 96.38 105 GLY A N 1
ATOM 825 C CA . GLY A 1 105 ? -10.916 0.213 4.160 1.00 96.38 105 GLY A CA 1
ATOM 826 C C . GLY A 1 105 ? -9.545 0.515 3.537 1.00 96.38 105 GLY A C 1
ATOM 827 O O . GLY A 1 105 ? -9.380 0.432 2.315 1.00 96.38 105 GLY A O 1
ATOM 828 N N . VAL A 1 106 ? -8.536 0.781 4.373 1.00 95.69 106 VAL A N 1
ATOM 829 C CA . VAL A 1 106 ? -7.141 0.964 3.939 1.00 95.69 106 VAL A CA 1
ATOM 830 C C . VAL A 1 106 ? -6.578 -0.330 3.339 1.00 95.69 106 VAL A C 1
ATOM 832 O O . VAL A 1 106 ? -6.003 -0.292 2.249 1.00 95.69 106 VAL A O 1
ATOM 835 N N . LEU A 1 107 ? -6.780 -1.480 3.996 1.00 95.88 107 LEU A N 1
ATOM 836 C CA . LEU A 1 107 ? -6.360 -2.787 3.467 1.00 95.88 107 LEU A CA 1
ATOM 837 C C . LEU A 1 107 ? -7.057 -3.132 2.152 1.00 95.88 107 LEU A C 1
ATOM 839 O O . LEU A 1 107 ? -6.406 -3.571 1.206 1.00 95.88 107 LEU A O 1
ATOM 843 N N . ASN A 1 108 ? -8.370 -2.915 2.086 1.00 96.94 108 ASN A N 1
ATOM 844 C CA . ASN A 1 108 ? -9.160 -3.158 0.888 1.00 96.94 108 ASN A CA 1
ATOM 845 C C . ASN A 1 108 ? -8.631 -2.329 -0.288 1.00 96.94 108 ASN A C 1
ATOM 847 O O . ASN A 1 108 ? -8.484 -2.850 -1.391 1.00 96.94 108 ASN A O 1
ATOM 851 N N . SER A 1 109 ? -8.267 -1.069 -0.047 1.00 96.75 109 SER A N 1
ATOM 852 C CA . SER A 1 109 ? -7.729 -0.188 -1.086 1.00 96.75 109 SER A CA 1
ATOM 853 C C . SER A 1 109 ? -6.361 -0.640 -1.598 1.00 96.75 109 SER A C 1
ATOM 855 O O . SER A 1 109 ? -6.131 -0.603 -2.805 1.00 96.75 109 SER A O 1
ATOM 857 N N . LEU A 1 110 ? -5.481 -1.110 -0.707 1.00 96.12 110 LEU A N 1
ATOM 858 C CA . LEU A 1 110 ? -4.191 -1.694 -1.083 1.00 96.12 110 LEU A CA 1
ATOM 859 C C . LEU A 1 110 ? -4.372 -2.956 -1.939 1.00 96.12 110 LEU A C 1
ATOM 861 O O . LEU A 1 110 ? -3.783 -3.061 -3.011 1.00 96.12 110 LEU A O 1
ATOM 865 N N . LEU A 1 111 ? -5.217 -3.893 -1.493 1.00 96.38 111 LEU A N 1
ATOM 866 C CA . LEU A 1 111 ? -5.513 -5.116 -2.246 1.00 96.38 111 LEU A CA 1
ATOM 867 C C . LEU A 1 111 ? -6.178 -4.804 -3.588 1.00 96.38 111 LEU A C 1
ATOM 869 O O . LEU A 1 111 ? -5.806 -5.387 -4.598 1.00 96.38 111 LEU A O 1
ATOM 873 N N . SER A 1 112 ? -7.103 -3.844 -3.617 1.00 96.69 112 SER A N 1
ATOM 874 C CA . SER A 1 112 ? -7.726 -3.381 -4.858 1.00 96.69 112 SER A CA 1
ATOM 875 C C . SER A 1 112 ? -6.693 -2.834 -5.842 1.00 96.69 112 SER A C 1
ATOM 877 O O . SER A 1 112 ? -6.826 -3.075 -7.029 1.00 96.69 112 SER A O 1
ATOM 879 N N . GLY A 1 113 ? -5.648 -2.140 -5.377 1.00 95.06 113 GLY A N 1
ATOM 880 C CA . GLY A 1 113 ? -4.565 -1.670 -6.250 1.00 95.06 113 GLY A CA 1
ATOM 881 C C . GLY A 1 113 ? -3.725 -2.803 -6.840 1.00 95.06 113 GLY A C 1
ATOM 882 O O . GLY A 1 113 ? -3.309 -2.723 -7.993 1.00 95.06 113 GLY A O 1
ATOM 883 N N . VAL A 1 114 ? -3.511 -3.879 -6.076 1.00 95.44 114 VAL A N 1
ATOM 884 C CA . VAL A 1 114 ? -2.861 -5.097 -6.585 1.00 95.44 114 VAL A CA 1
ATOM 885 C C . VAL A 1 114 ? -3.744 -5.790 -7.624 1.00 95.44 114 VAL A C 1
ATOM 887 O O . VAL A 1 114 ? -3.236 -6.204 -8.660 1.00 95.44 114 VAL A O 1
ATOM 890 N N . LEU A 1 115 ? -5.053 -5.889 -7.374 1.00 94.94 115 LEU A N 1
ATOM 891 C CA . LEU A 1 115 ? -6.004 -6.464 -8.330 1.00 94.94 115 LEU A CA 1
ATOM 892 C C . LEU A 1 115 ? -6.094 -5.628 -9.612 1.00 94.94 115 LEU A C 1
ATOM 894 O O . LEU A 1 115 ? -5.989 -6.197 -10.689 1.00 94.94 115 LEU A O 1
ATOM 898 N N . ASP A 1 116 ? -6.164 -4.296 -9.503 1.00 94.00 116 ASP A N 1
ATOM 899 C CA . ASP A 1 116 ? -6.138 -3.393 -10.661 1.00 94.00 116 ASP A CA 1
ATOM 900 C C . ASP A 1 116 ? -4.894 -3.659 -11.537 1.00 94.00 116 ASP A C 1
ATOM 902 O O . ASP A 1 116 ? -4.986 -3.702 -12.761 1.00 94.00 116 ASP A O 1
ATOM 906 N N . PHE A 1 117 ? -3.725 -3.880 -10.920 1.00 93.19 117 PHE A N 1
ATOM 907 C CA . PHE A 1 117 ? -2.496 -4.226 -11.640 1.00 93.19 117 PHE A CA 1
ATOM 908 C C . PHE A 1 117 ? -2.597 -5.578 -12.362 1.00 93.19 117 PHE A C 1
ATOM 910 O O . PHE A 1 117 ? -2.181 -5.691 -13.518 1.00 93.19 117 PHE A O 1
ATOM 917 N N . LEU A 1 118 ? -3.130 -6.603 -11.692 1.00 90.69 118 LEU A N 1
ATOM 918 C CA . LEU A 1 118 ? -3.292 -7.931 -12.284 1.00 90.69 118 LEU A CA 1
ATOM 919 C C . LEU A 1 118 ? -4.265 -7.884 -13.468 1.00 90.69 118 LEU A C 1
ATOM 921 O O . LEU A 1 118 ? -3.922 -8.380 -14.543 1.00 90.69 118 LEU A O 1
ATOM 925 N N . ASP A 1 119 ? -5.391 -7.189 -13.319 1.00 89.75 119 ASP A N 1
ATOM 926 C CA . ASP A 1 119 ? -6.383 -6.994 -14.378 1.00 89.75 119 ASP A CA 1
ATOM 927 C C . ASP A 1 119 ? -5.783 -6.244 -15.584 1.00 89.75 119 ASP A C 1
ATOM 929 O O . ASP A 1 119 ? -6.017 -6.611 -16.739 1.00 89.75 119 ASP A O 1
ATOM 933 N N . GLU A 1 120 ? -4.965 -5.209 -15.363 1.00 86.25 120 GLU A N 1
ATOM 934 C CA . GLU A 1 120 ? -4.270 -4.499 -16.451 1.00 86.25 120 GLU A CA 1
ATOM 935 C C . GLU A 1 120 ? -3.239 -5.377 -17.176 1.00 86.25 120 GLU A C 1
ATOM 937 O O . GLU A 1 120 ? -3.005 -5.211 -18.380 1.00 86.25 120 GLU A O 1
ATOM 942 N N . SER A 1 121 ? -2.637 -6.323 -16.454 1.00 72.81 121 SER A N 1
ATOM 943 C CA . SER A 1 121 ? -1.644 -7.247 -16.994 1.00 72.81 121 SER A CA 1
ATOM 944 C C . SER A 1 121 ? -2.264 -8.365 -17.844 1.00 72.81 121 SER A C 1
ATOM 946 O O . SER A 1 121 ? -1.701 -8.718 -18.881 1.00 72.81 121 SER A O 1
ATOM 948 N N . GLU A 1 122 ? -3.451 -8.861 -17.474 1.00 68.06 122 GLU A N 1
ATOM 949 C CA . GLU A 1 122 ? -4.192 -9.877 -18.239 1.00 68.06 122 GLU A CA 1
ATOM 950 C C . GLU A 1 122 ? -4.817 -9.299 -19.515 1.00 68.06 122 GLU A C 1
ATOM 952 O O . GLU A 1 122 ? -4.843 -9.954 -20.556 1.00 68.06 122 GLU A O 1
ATOM 957 N N . ASN A 1 123 ? -5.243 -8.034 -19.475 1.00 64.19 123 ASN A N 1
ATOM 958 C CA . ASN A 1 123 ? -5.866 -7.351 -20.610 1.00 64.19 123 ASN A CA 1
ATOM 959 C C . ASN A 1 123 ? -4.863 -6.819 -21.659 1.00 64.19 123 ASN A C 1
ATOM 961 O O . ASN A 1 123 ? -5.253 -6.107 -22.584 1.00 64.19 123 ASN A O 1
ATOM 965 N N . GLY A 1 124 ? -3.570 -7.154 -21.547 1.00 57.69 124 GLY A N 1
ATOM 966 C CA . GLY A 1 124 ? -2.553 -6.837 -22.558 1.00 57.69 124 GLY A CA 1
ATOM 967 C C . GLY A 1 124 ? -2.085 -5.376 -22.598 1.00 57.69 124 GLY A C 1
ATOM 968 O O . GLY A 1 124 ? -1.379 -4.993 -23.531 1.00 57.69 124 GLY A O 1
ATOM 969 N N . ASN A 1 125 ? -2.423 -4.561 -21.592 1.00 54.62 125 ASN A N 1
ATOM 970 C CA . ASN A 1 125 ? -1.984 -3.160 -21.502 1.00 54.62 125 ASN A CA 1
ATOM 971 C C . ASN A 1 125 ? -0.577 -2.994 -20.897 1.00 54.62 125 ASN A C 1
ATOM 973 O O . ASN A 1 125 ? -0.026 -1.891 -20.896 1.00 54.62 125 ASN A O 1
ATOM 977 N N . ILE A 1 126 ? 0.037 -4.082 -20.421 1.00 53.16 126 ILE A N 1
ATOM 978 C CA . ILE A 1 126 ? 1.406 -4.112 -19.898 1.00 53.16 126 ILE A CA 1
ATOM 979 C C . ILE A 1 126 ? 2.204 -5.142 -20.702 1.00 53.16 126 ILE A C 1
ATOM 981 O O . ILE A 1 126 ? 1.783 -6.285 -20.868 1.00 53.16 126 ILE A O 1
ATOM 985 N N . HIS A 1 127 ? 3.364 -4.732 -21.228 1.00 47.53 127 HIS A N 1
ATOM 986 C CA . HIS A 1 127 ? 4.216 -5.583 -22.061 1.00 47.53 127 HIS A CA 1
ATOM 987 C C . HIS A 1 127 ? 4.521 -6.918 -21.332 1.00 47.53 127 HIS A C 1
ATOM 989 O O . HIS A 1 127 ? 5.091 -6.888 -20.238 1.00 47.53 127 HIS A O 1
ATOM 995 N N . PRO A 1 128 ? 4.227 -8.092 -21.930 1.00 46.62 128 PRO A N 1
ATOM 996 C CA . PRO A 1 128 ? 4.239 -9.405 -21.258 1.00 46.62 128 PRO A CA 1
ATOM 997 C C . PRO A 1 128 ? 5.618 -9.890 -20.772 1.00 46.62 128 PRO A C 1
ATOM 999 O O . PRO A 1 128 ? 5.751 -10.968 -20.195 1.00 46.62 128 PRO A O 1
ATOM 1002 N N . HIS A 1 129 ? 6.669 -9.093 -20.963 1.00 48.06 129 HIS A N 1
ATOM 1003 C CA . HIS A 1 129 ? 8.025 -9.448 -20.565 1.00 48.06 129 HIS A CA 1
ATOM 1004 C C . HIS A 1 129 ? 8.258 -9.382 -19.040 1.00 48.06 129 HIS A C 1
ATOM 1006 O O . HIS A 1 129 ? 9.248 -9.936 -18.561 1.00 48.06 129 HIS A O 1
ATOM 1012 N N . ALA A 1 130 ? 7.359 -8.733 -18.288 1.00 52.97 130 ALA A N 1
ATOM 1013 C CA . ALA A 1 130 ? 7.444 -8.591 -16.832 1.00 52.97 130 ALA A CA 1
ATOM 1014 C C . ALA A 1 130 ? 6.904 -9.813 -16.059 1.00 52.97 130 ALA A C 1
ATOM 1016 O O . ALA A 1 130 ? 7.409 -10.126 -14.984 1.00 52.97 130 ALA A O 1
ATOM 1017 N N . LEU A 1 131 ? 5.928 -10.544 -16.613 1.00 50.41 131 LEU A N 1
ATOM 1018 C CA . LEU A 1 131 ? 5.307 -11.701 -15.946 1.00 50.41 131 LEU A CA 1
ATOM 1019 C C . LEU A 1 131 ? 6.051 -13.022 -16.209 1.00 50.41 131 LEU A C 1
ATOM 1021 O O . LEU A 1 131 ? 6.090 -13.896 -15.347 1.00 50.41 131 LEU A O 1
ATOM 1025 N N . LEU A 1 132 ? 6.714 -13.159 -17.362 1.00 48.91 132 LEU A N 1
ATOM 1026 C CA . LEU A 1 132 ? 7.421 -14.394 -17.740 1.00 48.91 132 LEU A CA 1
ATOM 1027 C C . LEU A 1 132 ? 8.763 -14.610 -17.011 1.00 48.91 132 LEU A C 1
ATOM 1029 O O . LEU A 1 132 ? 9.305 -15.716 -17.045 1.00 48.91 132 LEU A O 1
ATOM 1033 N N . GLN A 1 133 ? 9.301 -13.601 -16.314 1.00 47.69 133 GLN A N 1
ATOM 1034 C CA . GLN A 1 133 ? 10.525 -13.774 -15.516 1.00 47.69 133 GLN A CA 1
ATOM 1035 C C . GLN A 1 133 ? 10.276 -14.466 -14.165 1.00 47.69 133 GLN A C 1
ATOM 1037 O O . GLN A 1 133 ? 11.191 -15.088 -13.630 1.00 47.69 133 GLN A O 1
ATOM 1042 N N . MET A 1 134 ? 9.039 -14.460 -13.658 1.00 51.50 134 MET A N 1
ATOM 1043 C CA . MET A 1 134 ? 8.673 -15.130 -12.400 1.00 51.50 134 MET A CA 1
ATOM 1044 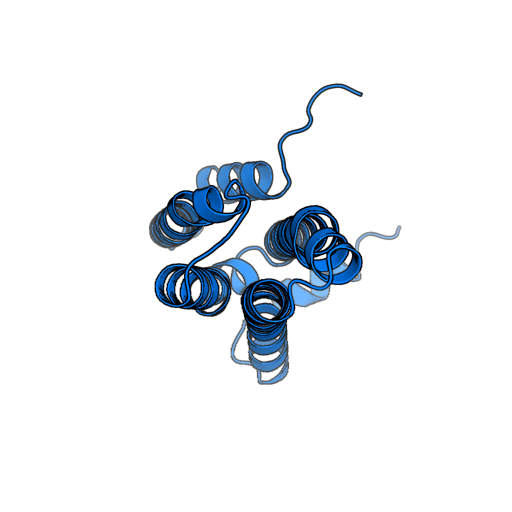C C . MET A 1 134 ? 8.650 -16.666 -12.521 1.00 51.50 134 MET A C 1
ATOM 1046 O O . MET A 1 134 ? 8.743 -17.362 -11.517 1.00 51.50 134 MET A O 1
ATOM 1050 N N . GLY A 1 135 ? 8.553 -17.208 -13.743 1.00 44.69 135 GLY A N 1
ATOM 1051 C CA . GLY A 1 135 ? 8.512 -18.656 -13.997 1.00 44.69 135 GLY A CA 1
ATOM 1052 C C . GLY A 1 135 ? 9.860 -19.306 -14.330 1.00 44.69 135 GLY A C 1
ATOM 1053 O O . GLY A 1 135 ? 9.909 -20.519 -14.509 1.00 44.69 135 GLY A O 1
ATOM 1054 N N . SER A 1 136 ? 10.945 -18.530 -14.445 1.00 43.19 136 SER A N 1
ATOM 1055 C CA . SER A 1 136 ? 12.216 -19.025 -15.011 1.00 43.19 136 SER A CA 1
ATOM 1056 C C . SER A 1 136 ? 13.386 -19.107 -14.025 1.00 43.19 136 SER A C 1
ATOM 1058 O O . SER A 1 136 ? 14.465 -19.542 -14.417 1.00 43.19 136 SER A O 1
ATOM 1060 N N . CYS A 1 137 ? 13.201 -18.756 -12.749 1.00 40.28 137 CYS A N 1
ATOM 1061 C CA . CYS A 1 137 ? 14.249 -18.880 -11.727 1.00 40.28 137 CYS A CA 1
ATOM 1062 C C . CYS A 1 137 ? 14.030 -20.116 -10.837 1.00 40.28 137 CYS A C 1
ATOM 1064 O O . CYS A 1 137 ? 13.932 -20.022 -9.619 1.00 40.28 137 CYS A O 1
ATOM 1066 N N . VAL A 1 138 ? 13.911 -21.285 -11.469 1.00 43.94 138 VAL A N 1
ATOM 1067 C CA . VAL A 1 138 ? 14.120 -22.596 -10.835 1.00 43.94 138 VAL A CA 1
ATOM 106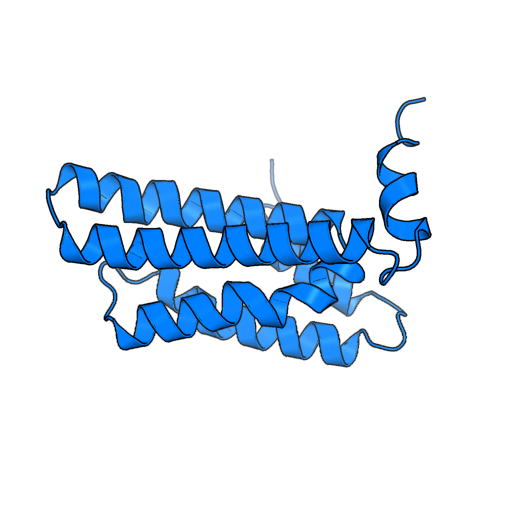8 C C . VAL A 1 138 ? 14.864 -23.467 -11.847 1.00 43.94 138 VAL A C 1
ATOM 1070 O O . VAL A 1 138 ? 14.244 -24.182 -12.632 1.00 43.94 138 VAL A O 1
ATOM 1073 N N . ARG A 1 139 ? 16.195 -23.365 -11.867 1.00 36.03 139 ARG A N 1
ATOM 1074 C CA . ARG A 1 139 ? 17.112 -24.430 -12.295 1.00 36.03 139 ARG A CA 1
ATOM 1075 C C . ARG A 1 139 ? 18.408 -24.325 -11.515 1.00 36.03 139 ARG A C 1
ATOM 1077 O O . ARG A 1 139 ? 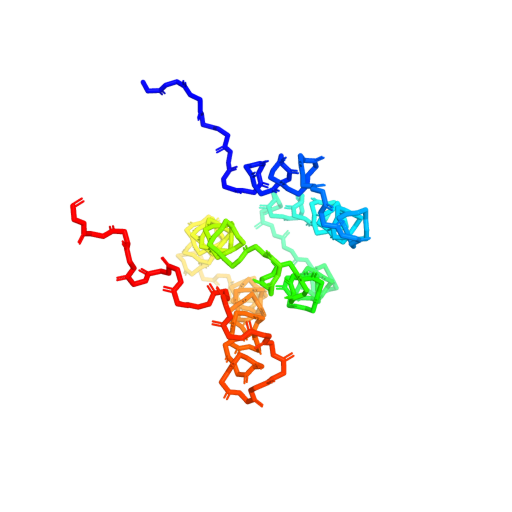18.905 -23.186 -11.385 1.00 36.03 139 ARG A O 1
#

Foldseek 3Di:
DDDCPDLLNVLLVVLVPDPDPCSVVLNVLSVVLVVLCVQLVDQFDDLVSLVVNLVSLAPSLQVSCLVPVVSSVSNLVSSLVSLCPRFQVVCVVVVVVVRNVSSVSSNVSNVNNVVVNVVCQVVCVGPVPNVVVVVPPDD